Protein AF-A0A7X5ZTV6-F1 (afdb_monomer_lite)

Organism: NCBI:txid68569

Secondary structure (DSSP, 8-state):
--HHHHHHHHHHHHS-HHHHHHHHHHH-TT-TTHHHHHTT----HHHHHHHHHHHTSSSPPSSTHHHHHHHHHH-HHHHHHHHHHH----HHHHHHHHHHHGGGGGG-SSHHHHHHHHHHHHHHTT-

Structure (mmCIF, N/CA/C/O backbone):
data_AF-A0A7X5ZTV6-F1
#
_entry.id   AF-A0A7X5ZTV6-F1
#
loop_
_atom_site.group_PDB
_atom_site.id
_atom_site.type_symbol
_atom_site.label_atom_id
_atom_site.label_alt_id
_atom_site.label_comp_id
_atom_site.label_asym_id
_atom_site.label_entity_id
_atom_site.label_seq_id
_atom_site.pdbx_PDB_ins_code
_atom_site.Cartn_x
_atom_site.Cartn_y
_atom_site.Cartn_z
_atom_site.occupancy
_atom_site.B_iso_or_equiv
_atom_site.auth_seq_id
_atom_site.auth_comp_id
_atom_site.auth_asym_id
_atom_site.auth_atom_id
_atom_site.pdbx_PDB_model_num
ATOM 1 N N . MET A 1 1 ? 12.846 -13.761 -5.464 1.00 78.75 1 MET A N 1
ATOM 2 C CA . MET A 1 1 ? 12.528 -13.164 -6.776 1.00 78.75 1 MET A CA 1
ATOM 3 C C . MET A 1 1 ? 13.370 -13.877 -7.819 1.00 78.75 1 MET A C 1
ATOM 5 O O . MET A 1 1 ? 14.558 -14.048 -7.561 1.00 78.75 1 MET A O 1
ATOM 9 N N . ASP A 1 2 ? 12.770 -14.355 -8.909 1.00 90.06 2 ASP A N 1
ATOM 10 C CA . ASP A 1 2 ? 13.488 -15.068 -9.976 1.00 90.06 2 ASP A CA 1
ATOM 11 C C . ASP A 1 2 ? 14.308 -14.119 -10.877 1.00 90.06 2 ASP A C 1
ATOM 13 O O . ASP A 1 2 ? 14.373 -12.908 -10.657 1.00 90.06 2 ASP A O 1
ATOM 17 N N . GLU A 1 3 ? 15.018 -14.682 -11.853 1.00 90.62 3 GLU A N 1
ATOM 18 C CA . GLU A 1 3 ? 15.884 -13.935 -12.770 1.00 90.62 3 GLU A CA 1
ATOM 19 C C . GLU A 1 3 ? 15.121 -12.993 -13.706 1.00 90.62 3 GLU A C 1
ATOM 21 O O . GLU A 1 3 ? 15.547 -11.853 -13.886 1.00 90.62 3 GLU A O 1
ATOM 26 N N . ILE A 1 4 ? 13.957 -13.412 -14.204 1.00 89.00 4 ILE A N 1
ATOM 27 C CA . ILE A 1 4 ? 13.110 -12.594 -15.083 1.00 89.00 4 ILE A CA 1
ATOM 28 C C . ILE A 1 4 ? 12.629 -11.352 -14.326 1.00 89.00 4 ILE A C 1
ATOM 30 O O . ILE A 1 4 ? 12.763 -10.222 -14.796 1.00 89.00 4 ILE A O 1
ATOM 34 N N . MET A 1 5 ? 12.149 -11.540 -13.099 1.00 91.00 5 MET A N 1
ATOM 35 C CA . MET A 1 5 ? 11.684 -10.460 -12.235 1.00 91.00 5 MET A CA 1
ATOM 36 C C . MET A 1 5 ? 12.821 -9.531 -11.793 1.00 91.00 5 MET A C 1
ATOM 38 O O . MET A 1 5 ? 12.606 -8.328 -11.632 1.00 91.00 5 MET A O 1
ATOM 42 N N . ARG A 1 6 ? 14.051 -10.047 -11.645 1.00 92.50 6 ARG A N 1
ATOM 43 C CA . ARG A 1 6 ? 15.250 -9.210 -11.444 1.00 92.50 6 ARG A CA 1
ATOM 44 C C . ARG A 1 6 ? 15.540 -8.333 -12.655 1.00 92.50 6 ARG A C 1
ATOM 46 O O . ARG A 1 6 ? 15.825 -7.154 -12.451 1.00 92.50 6 ARG A O 1
ATOM 53 N N . GLY A 1 7 ? 15.404 -8.871 -13.866 1.00 94.62 7 GLY A N 1
ATOM 54 C CA . GLY A 1 7 ? 15.497 -8.108 -15.111 1.00 94.62 7 GLY A CA 1
ATOM 55 C C . GLY A 1 7 ? 14.476 -6.972 -15.162 1.00 94.62 7 GLY A C 1
ATOM 56 O O . GLY A 1 7 ? 14.862 -5.809 -15.259 1.00 94.62 7 GLY A O 1
ATOM 57 N N . HIS A 1 8 ? 13.190 -7.276 -14.957 1.00 94.69 8 HIS A N 1
ATOM 58 C CA . HIS A 1 8 ? 12.135 -6.253 -14.932 1.00 94.69 8 HIS A CA 1
ATOM 59 C C . HIS A 1 8 ? 12.383 -5.173 -13.870 1.00 94.69 8 HIS A C 1
ATOM 61 O O . HIS A 1 8 ? 12.214 -3.986 -14.134 1.00 94.69 8 HIS A O 1
ATOM 67 N N . ALA A 1 9 ? 12.806 -5.555 -12.660 1.00 94.88 9 ALA A N 1
ATOM 68 C CA . ALA A 1 9 ? 13.114 -4.584 -11.613 1.00 94.88 9 ALA A CA 1
ATOM 69 C C . ALA A 1 9 ? 14.306 -3.686 -11.981 1.00 94.88 9 ALA A C 1
ATOM 71 O O . ALA A 1 9 ? 14.319 -2.521 -11.591 1.00 94.88 9 ALA A O 1
ATOM 72 N N . ALA A 1 10 ? 15.308 -4.203 -12.699 1.00 95.38 10 ALA A N 1
ATOM 73 C CA . ALA A 1 10 ? 16.416 -3.397 -13.206 1.00 95.38 10 ALA A CA 1
ATOM 74 C C . ALA A 1 10 ? 15.931 -2.399 -14.268 1.00 95.38 10 ALA A C 1
ATOM 76 O O . ALA A 1 10 ? 16.172 -1.206 -14.117 1.00 95.38 10 ALA A O 1
ATOM 77 N N . GLU A 1 11 ? 15.163 -2.854 -15.259 1.00 95.81 11 GLU A N 1
ATOM 78 C CA . GLU A 1 11 ? 14.595 -1.985 -16.299 1.00 95.81 11 GLU A CA 1
ATOM 79 C C . GLU A 1 11 ? 13.723 -0.869 -15.712 1.00 95.81 11 GLU A C 1
ATOM 81 O O . GLU A 1 11 ? 13.845 0.292 -16.098 1.00 95.81 11 GLU A O 1
ATOM 86 N N . LEU A 1 12 ? 12.874 -1.194 -14.734 1.00 96.75 12 LEU A N 1
ATOM 87 C CA . LEU A 1 12 ? 11.986 -0.225 -14.091 1.00 96.75 12 LEU A CA 1
ATOM 88 C C . LEU A 1 12 ? 12.735 0.873 -13.326 1.00 96.75 12 LEU A C 1
ATOM 90 O O . LEU A 1 12 ? 12.200 1.972 -13.192 1.00 96.75 12 LEU A O 1
ATOM 94 N N . ARG A 1 13 ? 13.953 0.613 -12.829 1.00 95.50 13 ARG A N 1
ATOM 95 C CA . ARG A 1 13 ? 14.769 1.633 -12.141 1.00 95.50 13 ARG A CA 1
ATOM 96 C C . ARG A 1 13 ? 15.342 2.675 -13.093 1.00 95.50 13 ARG A C 1
ATOM 98 O O . ARG A 1 13 ? 15.525 3.813 -12.676 1.00 95.50 13 ARG A O 1
ATOM 105 N N . GLU A 1 14 ? 15.568 2.300 -14.347 1.00 96.69 14 GLU A N 1
ATOM 106 C CA . GLU A 1 14 ? 16.055 3.209 -15.389 1.00 96.69 14 GLU A CA 1
ATOM 107 C C . GLU A 1 14 ? 14.928 4.084 -15.969 1.00 96.69 14 GLU A C 1
ATOM 109 O O . GLU A 1 14 ? 15.173 5.054 -16.689 1.00 96.69 14 GLU A O 1
ATOM 114 N N . MET A 1 15 ? 13.666 3.768 -15.661 1.00 97.31 15 MET A N 1
ATOM 115 C CA . MET A 1 15 ? 12.511 4.537 -16.114 1.00 97.31 15 MET A CA 1
ATOM 116 C C . MET A 1 15 ? 12.204 5.715 -15.188 1.00 97.31 15 MET A C 1
ATOM 118 O O . MET A 1 15 ? 12.402 5.680 -13.973 1.00 97.31 15 MET A O 1
ATOM 122 N N . SER A 1 16 ? 11.597 6.762 -15.754 1.00 97.81 16 SER A N 1
ATOM 123 C CA . SER A 1 16 ? 10.938 7.770 -14.927 1.00 97.81 16 SER A CA 1
ATOM 124 C C . SER A 1 16 ? 9.785 7.133 -14.145 1.00 97.81 16 SER A C 1
ATOM 126 O O . SER A 1 16 ? 9.119 6.222 -14.634 1.00 97.81 16 SER A O 1
ATOM 128 N N . SER A 1 17 ? 9.504 7.658 -12.951 1.00 97.94 17 SER A N 1
ATOM 129 C CA . SER A 1 17 ? 8.427 7.154 -12.086 1.00 97.94 17 SER A CA 1
ATOM 130 C C . SER A 1 17 ? 7.083 6.994 -12.812 1.00 97.94 17 SER A C 1
ATOM 132 O O . SER A 1 17 ? 6.428 5.964 -12.671 1.00 97.94 17 SER A O 1
ATOM 134 N N . ALA A 1 18 ? 6.705 7.979 -13.634 1.00 98.25 18 ALA A N 1
ATOM 135 C CA . ALA A 1 18 ? 5.463 7.934 -14.401 1.00 98.25 18 ALA A CA 1
ATOM 136 C C . ALA A 1 18 ? 5.476 6.798 -15.436 1.00 98.25 18 ALA A C 1
ATOM 138 O O . ALA A 1 18 ? 4.536 6.011 -15.497 1.00 98.25 18 ALA A O 1
ATOM 139 N N . ARG A 1 19 ? 6.576 6.657 -16.191 1.00 98.19 19 ARG A N 1
ATOM 140 C CA . ARG A 1 19 ? 6.720 5.607 -17.208 1.00 98.19 19 ARG A CA 1
ATOM 141 C C . ARG A 1 19 ? 6.752 4.210 -16.587 1.00 98.19 19 ARG A C 1
ATOM 143 O O . ARG A 1 19 ? 6.141 3.297 -17.130 1.00 98.19 19 ARG A O 1
ATOM 150 N N . ALA A 1 20 ? 7.422 4.052 -15.446 1.00 98.25 20 ALA A N 1
ATOM 151 C CA . ALA A 1 20 ? 7.427 2.805 -14.690 1.00 98.25 20 ALA A CA 1
ATOM 152 C C . ALA A 1 20 ? 6.015 2.437 -14.207 1.00 98.25 20 ALA A C 1
ATOM 154 O O . ALA A 1 20 ? 5.601 1.287 -14.325 1.00 98.25 20 ALA A O 1
ATOM 155 N N . ALA A 1 21 ? 5.253 3.411 -13.702 1.00 98.19 21 ALA A N 1
ATOM 156 C CA . ALA A 1 21 ? 3.876 3.188 -13.272 1.00 98.19 21 ALA A CA 1
ATOM 157 C C . ALA A 1 21 ? 2.961 2.790 -14.439 1.00 98.19 21 ALA A C 1
ATOM 159 O O . ALA A 1 21 ? 2.204 1.830 -14.309 1.00 98.19 21 ALA A O 1
ATOM 160 N N . ASP A 1 22 ? 3.066 3.468 -15.583 1.00 98.31 22 ASP A N 1
ATOM 161 C CA . ASP A 1 22 ? 2.282 3.135 -16.776 1.00 98.31 22 ASP A CA 1
ATOM 162 C C . ASP A 1 22 ? 2.626 1.728 -17.294 1.00 98.31 22 ASP A C 1
ATOM 164 O O . ASP A 1 22 ? 1.728 0.942 -17.598 1.00 98.31 22 ASP A O 1
ATOM 168 N N . TRP A 1 23 ? 3.915 1.365 -17.306 1.00 98.00 23 TRP A N 1
ATOM 169 C CA . TRP A 1 23 ? 4.358 0.015 -17.662 1.00 98.00 23 TRP A CA 1
ATOM 170 C C . TRP A 1 23 ? 3.776 -1.044 -16.720 1.00 98.00 23 TRP A C 1
ATOM 172 O O . TRP A 1 23 ? 3.268 -2.067 -17.177 1.00 98.00 23 TRP A O 1
ATOM 182 N N . LEU A 1 24 ? 3.800 -0.794 -15.405 1.00 97.50 24 LEU A N 1
ATOM 183 C CA . LEU A 1 24 ? 3.254 -1.716 -14.407 1.00 97.50 24 LEU A CA 1
ATOM 184 C C . LEU A 1 24 ? 1.748 -1.917 -14.600 1.00 97.50 24 LEU A C 1
ATOM 186 O O . LEU A 1 24 ? 1.297 -3.059 -14.596 1.00 97.50 24 LEU A O 1
ATOM 190 N N . LEU A 1 25 ? 0.991 -0.839 -14.823 1.00 96.38 25 LEU A N 1
ATOM 191 C CA . LEU A 1 25 ? -0.452 -0.905 -15.074 1.00 96.38 25 LEU A CA 1
ATOM 192 C C . LEU A 1 25 ? -0.777 -1.683 -16.354 1.00 96.38 25 LEU A C 1
ATOM 194 O O . LEU A 1 25 ? -1.731 -2.458 -16.375 1.00 96.38 25 LEU A O 1
ATOM 198 N N . GLN A 1 26 ? 0.019 -1.506 -17.409 1.00 96.75 26 GLN A N 1
ATOM 199 C CA . GLN A 1 26 ? -0.167 -2.221 -18.670 1.00 96.75 26 GLN A CA 1
ATOM 200 C C . GLN A 1 26 ? 0.179 -3.711 -18.542 1.00 96.75 26 GLN A C 1
ATOM 202 O O . GLN A 1 26 ? -0.552 -4.566 -19.040 1.00 96.75 26 GLN A O 1
ATOM 207 N N . ARG A 1 27 ? 1.297 -4.034 -17.883 1.00 95.69 27 ARG A N 1
ATOM 208 C CA . ARG A 1 27 ? 1.811 -5.406 -17.766 1.00 95.69 27 ARG A CA 1
ATOM 209 C C . ARG A 1 27 ? 1.059 -6.229 -16.722 1.00 95.69 27 ARG A C 1
ATOM 211 O O . ARG A 1 27 ? 0.863 -7.427 -16.921 1.00 95.69 27 ARG A O 1
ATOM 218 N N . TYR A 1 28 ? 0.655 -5.591 -15.627 1.00 93.69 28 TYR A N 1
ATOM 219 C CA . TYR A 1 28 ? 0.033 -6.203 -14.456 1.00 93.69 28 TYR A CA 1
ATOM 220 C C . TYR A 1 28 ? -1.220 -5.420 -14.028 1.00 93.69 28 TYR A C 1
ATOM 222 O O . TYR A 1 28 ? -1.271 -4.897 -12.915 1.00 93.69 28 TYR A O 1
ATOM 230 N N . PRO A 1 29 ? -2.286 -5.384 -14.845 1.00 90.75 29 PRO A N 1
ATOM 231 C CA . PRO A 1 29 ? -3.463 -4.538 -14.598 1.00 90.75 29 PRO A CA 1
ATOM 232 C C . PRO A 1 29 ? -4.212 -4.831 -13.286 1.00 90.75 29 PRO A C 1
ATOM 234 O O . PRO A 1 29 ? -5.027 -4.021 -12.847 1.00 90.75 29 PRO A O 1
ATOM 237 N N . ARG A 1 30 ? -3.944 -5.984 -12.657 1.00 87.88 30 ARG A N 1
ATOM 238 C CA . ARG A 1 30 ? -4.514 -6.422 -11.370 1.00 87.88 30 ARG A CA 1
ATOM 239 C C . ARG A 1 30 ? -3.479 -6.537 -10.240 1.00 87.88 30 ARG A C 1
ATOM 241 O O . ARG A 1 30 ? -3.737 -7.186 -9.234 1.00 87.88 30 ARG A O 1
ATOM 248 N N . GLY A 1 31 ? -2.286 -5.969 -10.403 1.00 88.06 31 GLY A N 1
ATOM 249 C CA . GLY A 1 31 ? -1.287 -5.845 -9.337 1.00 88.06 31 GLY A CA 1
ATOM 250 C C . GLY A 1 31 ? -0.429 -7.078 -9.042 1.00 88.06 31 GLY A C 1
ATOM 251 O O . GLY A 1 31 ? 0.749 -6.886 -8.785 1.00 88.06 31 GLY A O 1
ATOM 252 N N . GLY A 1 32 ? -0.961 -8.304 -9.126 1.00 87.94 32 GLY A N 1
ATOM 253 C CA . GLY A 1 32 ? -0.271 -9.603 -8.948 1.00 87.94 32 GLY A CA 1
ATOM 254 C C . GLY A 1 32 ? 1.231 -9.566 -8.599 1.00 87.94 32 GLY A C 1
ATOM 255 O O . GLY A 1 32 ? 1.624 -9.203 -7.490 1.00 87.94 32 GLY A O 1
ATOM 256 N N . GLU A 1 33 ? 2.087 -9.939 -9.551 1.00 90.56 33 GLU A N 1
ATOM 257 C CA . GLU A 1 33 ? 3.548 -9.909 -9.372 1.00 90.56 33 GLU A CA 1
ATOM 258 C C . GLU A 1 33 ? 4.132 -8.489 -9.310 1.00 90.56 33 GLU A C 1
ATOM 260 O O . GLU A 1 33 ? 5.231 -8.302 -8.783 1.00 90.56 33 GLU A O 1
ATOM 265 N N . ALA A 1 34 ? 3.408 -7.466 -9.780 1.00 93.81 34 ALA A N 1
ATOM 266 C CA . ALA A 1 34 ? 3.854 -6.078 -9.663 1.00 93.81 34 ALA A CA 1
ATOM 267 C C . ALA A 1 34 ? 4.059 -5.657 -8.201 1.00 93.81 34 ALA A C 1
ATOM 269 O O . ALA A 1 34 ? 4.945 -4.848 -7.937 1.00 93.81 34 ALA A O 1
ATOM 270 N N . ILE A 1 35 ? 3.330 -6.239 -7.239 1.00 93.44 35 ILE A N 1
ATOM 271 C CA . ILE A 1 35 ? 3.574 -5.993 -5.808 1.00 93.44 3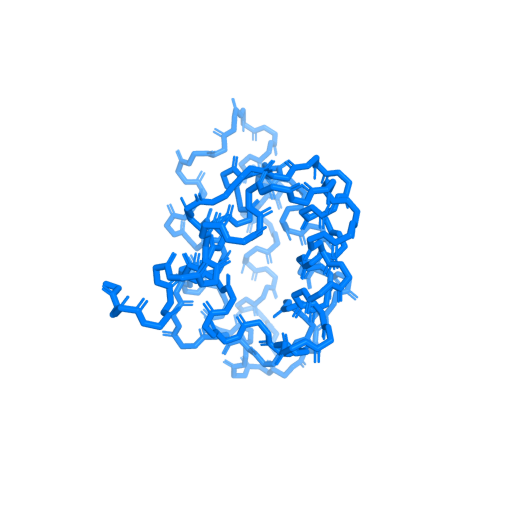5 ILE A CA 1
ATOM 272 C C . ILE A 1 35 ? 5.003 -6.387 -5.408 1.00 93.44 35 ILE A C 1
ATOM 274 O O . ILE A 1 35 ? 5.634 -5.671 -4.638 1.00 93.44 35 ILE A O 1
ATOM 278 N N . ILE A 1 36 ? 5.545 -7.472 -5.971 1.00 92.94 36 ILE A N 1
ATOM 279 C CA . ILE A 1 36 ? 6.929 -7.903 -5.721 1.00 92.94 36 ILE A CA 1
ATOM 280 C C . ILE A 1 36 ? 7.907 -6.889 -6.322 1.00 92.94 36 ILE A C 1
ATOM 282 O O . ILE A 1 36 ? 8.859 -6.484 -5.662 1.00 92.94 36 ILE A O 1
ATOM 286 N N . LEU A 1 37 ? 7.661 -6.427 -7.552 1.00 95.31 37 LEU A N 1
ATOM 287 C CA . LEU A 1 37 ? 8.518 -5.427 -8.205 1.00 95.31 37 LEU A CA 1
ATOM 288 C C . LEU A 1 37 ? 8.544 -4.102 -7.432 1.00 95.31 37 LEU A C 1
ATOM 290 O O . LEU A 1 37 ? 9.604 -3.491 -7.300 1.00 95.31 37 LEU A O 1
ATOM 294 N N . LEU A 1 38 ? 7.405 -3.682 -6.875 1.00 95.31 38 LEU A N 1
ATOM 295 C CA . LEU A 1 38 ? 7.268 -2.440 -6.106 1.00 95.31 38 LEU A CA 1
ATOM 296 C C . LEU A 1 38 ? 8.068 -2.430 -4.791 1.00 95.31 38 LEU A C 1
ATOM 298 O O . LEU A 1 38 ? 8.351 -1.358 -4.253 1.00 95.31 38 LEU A O 1
ATOM 302 N N . GLU A 1 39 ? 8.485 -3.588 -4.279 1.00 91.69 39 GLU A N 1
ATOM 303 C CA . GLU A 1 39 ? 9.418 -3.666 -3.143 1.00 91.69 39 GLU A CA 1
ATOM 304 C C . GLU A 1 39 ? 10.857 -3.324 -3.544 1.00 91.69 39 GLU A C 1
ATOM 306 O O . GLU A 1 39 ? 11.675 -2.953 -2.703 1.00 91.69 39 GLU A O 1
ATOM 311 N N . HIS A 1 40 ? 11.165 -3.413 -4.837 1.00 93.56 40 HIS A N 1
ATOM 312 C CA . HIS A 1 40 ? 12.514 -3.297 -5.376 1.00 93.56 40 HIS A CA 1
ATOM 313 C C . HIS A 1 40 ? 12.761 -1.999 -6.148 1.00 93.56 40 HIS A C 1
ATOM 315 O O . HIS A 1 40 ? 13.904 -1.742 -6.539 1.00 93.56 40 HIS A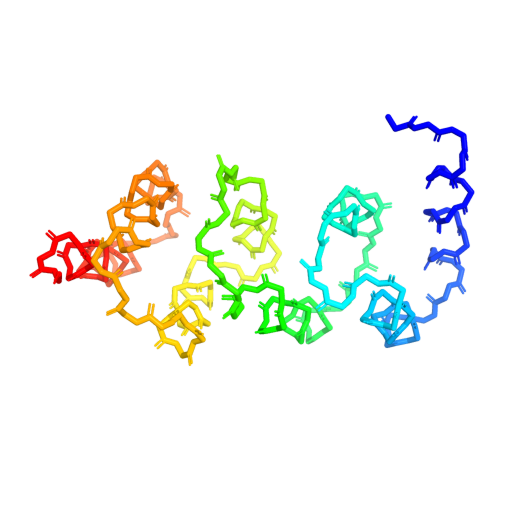 O 1
ATOM 321 N N . ILE A 1 41 ? 11.735 -1.173 -6.344 1.00 94.50 41 ILE A N 1
ATOM 322 C CA . ILE A 1 41 ? 11.826 0.107 -7.049 1.00 94.50 41 ILE A CA 1
ATOM 323 C C . ILE A 1 41 ? 11.262 1.246 -6.193 1.00 94.50 41 ILE A C 1
ATOM 325 O O . ILE A 1 41 ? 10.483 1.035 -5.264 1.00 94.50 41 ILE A O 1
ATOM 329 N N . SER A 1 42 ? 11.644 2.479 -6.521 1.00 94.12 42 SER A N 1
ATOM 330 C CA . SER A 1 42 ? 11.117 3.682 -5.877 1.00 94.12 42 SER A CA 1
ATOM 331 C C . SER A 1 42 ? 10.366 4.527 -6.890 1.00 94.12 42 SER A C 1
ATOM 333 O O . SER A 1 42 ? 10.933 4.968 -7.883 1.00 94.12 42 SER A O 1
ATOM 335 N N . LEU A 1 43 ? 9.094 4.783 -6.600 1.00 97.44 43 LEU A N 1
ATOM 336 C CA . LEU A 1 43 ? 8.236 5.666 -7.378 1.00 97.44 43 LEU A CA 1
ATOM 337 C C . LEU A 1 43 ? 7.886 6.913 -6.565 1.00 97.44 43 LEU A C 1
ATOM 339 O O . LEU A 1 43 ? 7.968 6.944 -5.333 1.00 97.44 43 LEU A O 1
ATOM 343 N N . ARG A 1 44 ? 7.452 7.960 -7.259 1.00 97.81 44 ARG A N 1
A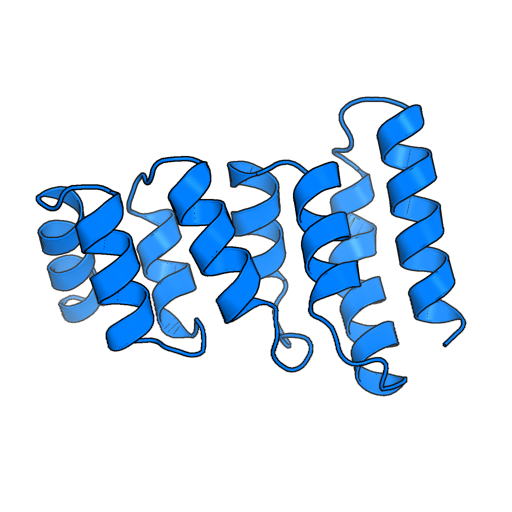TOM 344 C CA . ARG A 1 44 ? 6.863 9.146 -6.644 1.00 97.81 44 ARG A CA 1
ATOM 345 C C . ARG A 1 44 ? 5.558 8.766 -5.959 1.00 97.81 44 ARG A C 1
ATOM 347 O O . ARG A 1 44 ? 4.814 7.893 -6.400 1.00 97.81 44 ARG A O 1
ATOM 354 N N . LYS A 1 45 ? 5.228 9.503 -4.900 1.00 96.25 45 LYS A N 1
ATOM 355 C CA . LYS A 1 45 ? 4.020 9.261 -4.103 1.00 96.25 45 LYS A CA 1
ATOM 356 C C . LYS A 1 45 ? 2.726 9.301 -4.925 1.00 96.25 45 LYS A C 1
ATOM 358 O O . LYS A 1 45 ? 1.813 8.529 -4.652 1.00 96.25 45 LYS A O 1
ATOM 363 N N . GLY A 1 46 ? 2.656 10.187 -5.923 1.00 97.38 46 GLY A N 1
ATOM 364 C CA . GLY A 1 46 ? 1.516 10.272 -6.842 1.00 97.38 46 GLY A CA 1
ATOM 365 C C . GLY A 1 46 ? 1.331 9.008 -7.685 1.00 97.38 46 GLY A C 1
ATOM 366 O O . GLY A 1 46 ? 0.205 8.569 -7.880 1.00 97.38 46 GLY A O 1
ATOM 367 N N . ASP A 1 47 ? 2.425 8.371 -8.098 1.00 98.19 47 ASP A N 1
ATOM 368 C CA . ASP A 1 47 ? 2.379 7.149 -8.903 1.00 98.19 47 ASP A CA 1
ATOM 369 C C . ASP A 1 47 ? 2.066 5.916 -8.047 1.00 98.19 47 ASP A C 1
ATOM 371 O O . ASP A 1 47 ? 1.242 5.092 -8.436 1.00 98.19 47 ASP A O 1
ATOM 375 N N . TYR A 1 48 ? 2.607 5.837 -6.824 1.00 97.81 48 TYR A N 1
ATOM 376 C CA . TYR A 1 48 ? 2.166 4.831 -5.848 1.00 97.81 48 TYR A CA 1
ATOM 377 C C . TYR A 1 48 ? 0.664 4.920 -5.565 1.00 97.81 48 TYR A C 1
ATOM 379 O O . TYR A 1 48 ? 0.012 3.892 -5.410 1.00 97.81 48 TYR A O 1
ATOM 387 N N . ARG A 1 49 ? 0.110 6.137 -5.511 1.00 97.06 49 ARG A N 1
ATOM 388 C CA . ARG A 1 49 ? -1.330 6.346 -5.337 1.00 97.06 49 ARG A CA 1
ATOM 389 C C . ARG A 1 49 ? -2.122 5.802 -6.529 1.00 97.06 49 ARG A C 1
ATOM 391 O O . ARG A 1 49 ? -3.049 5.037 -6.298 1.00 97.06 49 ARG A O 1
ATOM 398 N N . ARG A 1 50 ? -1.733 6.137 -7.766 1.00 96.31 50 ARG A N 1
ATOM 399 C CA . ARG A 1 50 ? -2.385 5.622 -8.990 1.00 96.31 50 ARG A CA 1
ATOM 400 C C . ARG A 1 50 ? -2.401 4.090 -9.022 1.00 96.31 50 ARG A C 1
ATOM 402 O O . ARG A 1 50 ? -3.421 3.483 -9.322 1.00 96.31 50 ARG A O 1
ATOM 409 N N . LEU A 1 51 ? -1.274 3.465 -8.677 1.00 96.25 51 LEU A N 1
ATOM 410 C CA . LEU A 1 51 ? -1.160 2.006 -8.613 1.00 96.25 51 LEU A CA 1
ATOM 411 C C . LEU A 1 51 ? -2.041 1.407 -7.512 1.00 96.25 51 LEU A C 1
ATOM 413 O O . LEU A 1 51 ? -2.672 0.382 -7.739 1.00 96.25 51 LEU A O 1
ATOM 417 N N . ALA A 1 52 ? -2.110 2.040 -6.338 1.00 95.06 52 ALA A N 1
ATOM 418 C CA . ALA A 1 52 ? -2.973 1.592 -5.248 1.00 95.06 52 ALA A CA 1
ATOM 419 C C . ALA A 1 52 ? -4.458 1.657 -5.632 1.00 95.06 52 ALA A C 1
ATOM 421 O O . ALA A 1 52 ? -5.176 0.689 -5.409 1.00 95.06 52 ALA A O 1
ATOM 422 N N . GLU A 1 53 ? -4.901 2.759 -6.243 1.00 93.75 53 GLU A N 1
ATOM 423 C CA . GLU A 1 53 ? -6.284 2.929 -6.711 1.00 93.75 53 GLU A CA 1
ATOM 424 C C . GLU A 1 53 ? -6.680 1.822 -7.702 1.00 93.75 53 GLU A C 1
ATOM 426 O O . GLU A 1 53 ? -7.770 1.270 -7.596 1.00 93.75 53 GLU A O 1
ATOM 431 N N . GLN A 1 54 ? -5.776 1.420 -8.603 1.00 92.69 54 GLN A N 1
ATOM 432 C CA . GLN A 1 54 ? -6.036 0.323 -9.539 1.00 92.69 54 GLN A CA 1
ATOM 433 C C . GLN A 1 54 ? -5.965 -1.062 -8.873 1.00 92.69 54 GLN A C 1
ATOM 435 O O . GLN A 1 54 ? -6.849 -1.900 -9.053 1.00 92.69 54 GLN A O 1
ATOM 440 N N . TYR A 1 55 ? -4.889 -1.351 -8.139 1.00 92.00 55 TYR A N 1
ATOM 441 C CA . TYR A 1 55 ? -4.596 -2.703 -7.646 1.00 92.00 55 TYR A CA 1
ATOM 442 C C . TYR A 1 55 ? -5.418 -3.092 -6.418 1.00 92.00 55 TYR A C 1
ATOM 444 O O . TYR A 1 55 ? -5.546 -4.280 -6.118 1.00 92.00 55 TYR A O 1
ATOM 452 N N . LEU A 1 56 ? -5.982 -2.112 -5.711 1.00 90.62 56 LEU A N 1
ATOM 453 C CA . LEU A 1 56 ? -6.854 -2.320 -4.558 1.00 90.62 56 LEU A CA 1
ATOM 454 C C . LEU A 1 56 ? -8.342 -2.126 -4.894 1.00 90.62 56 LEU A C 1
ATOM 456 O O . LEU A 1 56 ? -9.152 -2.071 -3.976 1.00 90.62 56 LEU A O 1
ATOM 460 N N . ALA A 1 57 ? -8.722 -2.010 -6.169 1.00 86.69 57 ALA A N 1
ATOM 461 C CA . ALA A 1 57 ? -10.131 -1.986 -6.585 1.00 86.69 57 ALA A CA 1
ATOM 462 C C . ALA A 1 57 ? -10.747 -3.382 -6.780 1.00 86.69 57 ALA A C 1
ATOM 464 O O . ALA A 1 57 ? -11.961 -3.516 -6.886 1.00 86.69 57 ALA A O 1
ATOM 465 N N . GLY A 1 58 ? -9.916 -4.424 -6.864 1.00 75.44 58 GLY A N 1
ATOM 466 C CA . GLY A 1 58 ? -10.378 -5.808 -6.977 1.00 75.44 58 GLY A CA 1
ATOM 467 C C . GLY A 1 58 ? -10.796 -6.426 -5.636 1.00 75.44 58 GLY A C 1
ATOM 468 O O . GLY A 1 58 ? -10.694 -5.758 -4.604 1.00 75.44 58 GLY A O 1
ATOM 469 N N . PRO A 1 59 ? -11.200 -7.713 -5.653 1.00 72.38 59 PRO A N 1
ATOM 470 C CA . PRO A 1 59 ? -11.511 -8.479 -4.448 1.00 72.38 59 PRO A CA 1
ATOM 471 C C . PRO A 1 59 ? -10.394 -8.390 -3.415 1.00 72.38 59 PRO A C 1
ATOM 473 O O . PRO A 1 59 ? -9.218 -8.229 -3.771 1.00 72.38 59 PRO A O 1
ATOM 476 N N . SER A 1 60 ? -10.758 -8.541 -2.145 1.00 68.81 60 SER A N 1
ATOM 477 C CA . SER A 1 60 ? -9.784 -8.531 -1.063 1.00 68.81 60 SER A CA 1
ATOM 478 C C . SER A 1 60 ? -8.730 -9.610 -1.301 1.00 68.81 60 SER A C 1
ATOM 480 O O . SER A 1 60 ? -9.029 -10.782 -1.534 1.00 68.81 60 SER A O 1
ATOM 482 N N . HIS A 1 61 ? -7.462 -9.197 -1.296 1.00 67.19 61 HIS A N 1
ATOM 483 C CA . HIS A 1 61 ? -6.350 -10.099 -1.575 1.00 67.19 61 HIS A CA 1
ATOM 484 C C . HIS A 1 61 ? -6.227 -11.098 -0.423 1.00 67.19 61 HIS A C 1
ATOM 486 O O . HIS A 1 61 ? -6.233 -10.692 0.733 1.00 67.19 61 HIS A O 1
ATOM 492 N N . ALA A 1 62 ? -6.003 -12.382 -0.719 1.00 59.53 62 ALA A N 1
ATOM 493 C CA . ALA A 1 62 ? -5.718 -13.406 0.300 1.00 59.53 62 ALA A CA 1
ATOM 494 C C . ALA A 1 62 ? -4.416 -13.147 1.094 1.00 59.53 62 ALA A C 1
ATOM 496 O O . ALA A 1 62 ? -4.078 -13.875 2.032 1.00 59.53 62 ALA A O 1
ATOM 497 N N . HIS A 1 63 ? -3.644 -12.137 0.685 1.00 73.00 63 HIS A N 1
ATOM 498 C CA . HIS A 1 63 ? -2.367 -11.773 1.270 1.00 73.00 63 HIS A CA 1
ATOM 499 C C . HIS A 1 63 ? -2.306 -10.273 1.555 1.00 73.00 63 HIS A C 1
ATOM 501 O O . HIS A 1 63 ? -2.593 -9.431 0.707 1.00 73.00 63 HIS A O 1
ATOM 507 N N . ASP A 1 64 ? -1.803 -9.937 2.737 1.00 85.88 64 ASP A N 1
ATOM 508 C CA . ASP A 1 64 ? -1.669 -8.570 3.248 1.00 85.88 64 ASP A CA 1
ATOM 509 C C . ASP A 1 64 ? -0.532 -7.748 2.611 1.00 85.88 64 ASP A C 1
ATOM 511 O O . ASP A 1 64 ? -0.358 -6.566 2.922 1.00 85.88 64 ASP A O 1
ATOM 515 N N . ARG A 1 65 ? 0.264 -8.359 1.728 1.00 90.50 65 ARG A N 1
ATOM 516 C CA . ARG A 1 65 ? 1.483 -7.769 1.160 1.00 90.50 65 ARG A CA 1
ATOM 517 C C . ARG A 1 65 ? 1.218 -6.440 0.454 1.00 90.50 65 ARG A C 1
ATOM 519 O O . ARG A 1 65 ? 1.927 -5.471 0.710 1.00 90.50 65 ARG A O 1
ATOM 526 N N . ALA A 1 66 ? 0.180 -6.380 -0.381 1.00 91.25 66 ALA A N 1
ATOM 527 C CA . ALA A 1 66 ? -0.186 -5.164 -1.106 1.00 91.25 66 ALA A CA 1
ATOM 528 C C . ALA A 1 66 ? -0.590 -4.035 -0.145 1.00 91.25 66 ALA A C 1
ATOM 530 O O . ALA A 1 66 ? -0.108 -2.909 -0.270 1.00 91.25 66 ALA A O 1
ATOM 531 N N . TYR A 1 67 ? -1.414 -4.345 0.861 1.00 92.69 67 TYR A N 1
ATOM 532 C CA . TYR A 1 67 ? -1.846 -3.367 1.859 1.00 92.69 67 TYR A CA 1
ATOM 533 C C . TYR A 1 67 ? -0.657 -2.829 2.666 1.00 92.69 67 TYR A C 1
ATOM 535 O O . TYR A 1 67 ? -0.545 -1.617 2.840 1.00 92.69 67 TYR A O 1
ATOM 543 N N . ARG A 1 68 ? 0.282 -3.690 3.088 1.00 93.00 68 ARG A N 1
ATOM 544 C CA . ARG A 1 68 ? 1.509 -3.251 3.779 1.00 93.00 68 ARG A CA 1
ATOM 545 C C . ARG A 1 68 ? 2.364 -2.350 2.900 1.00 93.00 68 ARG A C 1
ATOM 547 O O . ARG A 1 68 ? 2.731 -1.261 3.328 1.00 93.00 68 ARG A O 1
ATOM 554 N N . LEU A 1 69 ? 2.610 -2.764 1.658 1.00 94.62 69 LEU A N 1
ATOM 555 C CA . LEU A 1 69 ? 3.394 -1.984 0.709 1.00 94.62 69 LEU A CA 1
ATOM 556 C C . LEU A 1 69 ? 2.806 -0.581 0.527 1.00 94.62 69 LEU A C 1
ATOM 558 O O . LEU A 1 69 ? 3.507 0.418 0.679 1.00 94.62 69 LEU A O 1
ATOM 562 N N . PHE A 1 70 ? 1.506 -0.475 0.254 1.00 94.81 70 PHE A N 1
ATOM 563 C CA . PHE A 1 70 ? 0.884 0.829 0.041 1.00 94.81 70 PHE A CA 1
ATOM 564 C C . PHE A 1 70 ? 0.746 1.641 1.327 1.00 94.81 70 PHE A C 1
ATOM 566 O O . PHE A 1 70 ? 0.898 2.863 1.276 1.00 94.81 70 PHE A O 1
ATOM 573 N N . ARG A 1 71 ? 0.551 1.002 2.486 1.00 94.56 71 ARG A N 1
ATOM 574 C CA . ARG A 1 71 ? 0.632 1.678 3.786 1.00 94.56 71 ARG A CA 1
ATOM 575 C C . ARG A 1 71 ? 1.992 2.346 3.964 1.00 94.56 71 ARG A C 1
ATOM 577 O O . ARG A 1 71 ? 2.030 3.531 4.284 1.00 94.56 71 ARG A O 1
ATOM 584 N N . ASP A 1 72 ? 3.084 1.625 3.734 1.00 93.88 72 ASP A N 1
ATOM 585 C CA . ASP A 1 72 ? 4.437 2.133 3.976 1.00 93.88 72 ASP A CA 1
ATOM 586 C C . ASP A 1 72 ? 4.795 3.276 3.014 1.00 93.88 72 ASP A C 1
ATOM 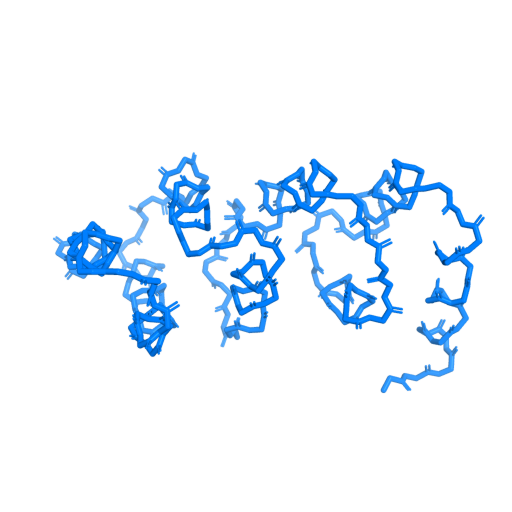588 O O . ASP A 1 72 ? 5.482 4.229 3.381 1.00 93.88 72 ASP A O 1
ATOM 592 N N . ARG A 1 73 ? 4.283 3.230 1.777 1.00 95.31 73 ARG A N 1
ATOM 593 C CA . ARG A 1 73 ? 4.542 4.262 0.758 1.00 95.31 73 ARG A CA 1
ATOM 594 C C . ARG A 1 73 ? 3.614 5.479 0.861 1.00 95.31 73 ARG A C 1
ATOM 596 O O . ARG A 1 73 ? 4.031 6.606 0.577 1.00 95.31 73 ARG A O 1
ATOM 603 N N . LEU A 1 74 ? 2.350 5.292 1.246 1.00 94.81 74 LEU A N 1
ATOM 604 C CA . LEU A 1 74 ? 1.322 6.345 1.209 1.00 94.81 74 LEU A CA 1
ATOM 605 C C . LEU A 1 74 ? 0.930 6.878 2.594 1.00 94.81 74 LEU A C 1
ATOM 607 O O . LEU A 1 74 ? 0.579 8.065 2.705 1.00 94.81 74 LEU A O 1
ATOM 611 N N . GLY A 1 75 ? 1.050 6.043 3.623 1.00 93.81 7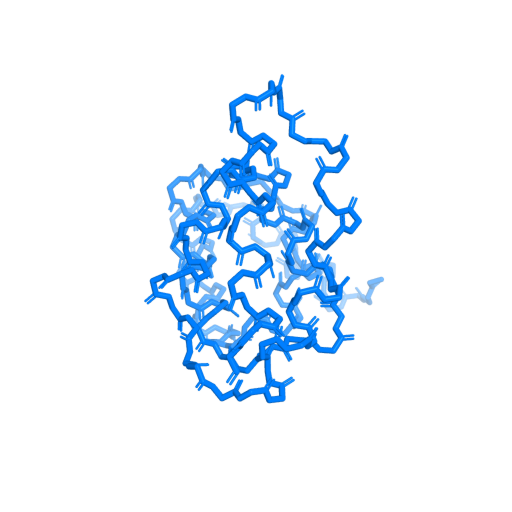5 GLY A N 1
ATOM 612 C CA . GLY A 1 75 ? 0.522 6.231 4.972 1.00 93.81 75 GLY A CA 1
ATOM 613 C C . GLY A 1 75 ? -0.839 5.555 5.163 1.00 93.81 75 GLY A C 1
ATOM 614 O O . GLY A 1 75 ? -1.606 5.397 4.209 1.00 93.81 75 GLY A O 1
ATOM 615 N N . LEU A 1 76 ? -1.157 5.209 6.414 1.00 94.81 76 LEU A N 1
ATOM 616 C CA . LEU A 1 76 ? -2.383 4.498 6.787 1.00 94.81 76 LEU A CA 1
ATOM 617 C C . LEU A 1 76 ? -3.649 5.280 6.400 1.00 94.81 76 LEU A C 1
ATOM 619 O O . LEU A 1 76 ? -4.517 4.720 5.736 1.00 94.81 76 LEU A O 1
ATOM 623 N N . THR A 1 77 ? -3.706 6.587 6.696 1.00 93.94 77 THR A N 1
ATOM 624 C CA . THR A 1 77 ? -4.832 7.457 6.293 1.00 93.94 77 THR A CA 1
ATOM 625 C C . THR A 1 77 ? -5.154 7.334 4.797 1.00 93.94 77 THR A C 1
ATOM 627 O O . THR A 1 77 ? -6.313 7.212 4.406 1.00 93.94 77 THR A O 1
ATOM 630 N N . ARG A 1 78 ? -4.128 7.381 3.933 1.00 94.56 78 ARG A N 1
ATOM 631 C CA . ARG A 1 78 ? -4.335 7.325 2.477 1.00 94.56 78 ARG A CA 1
ATOM 632 C C . ARG A 1 78 ? -4.782 5.943 2.027 1.00 94.56 78 ARG A C 1
ATOM 634 O O . ARG A 1 78 ? -5.648 5.866 1.167 1.00 94.56 78 ARG A O 1
ATOM 641 N N . LEU A 1 79 ? -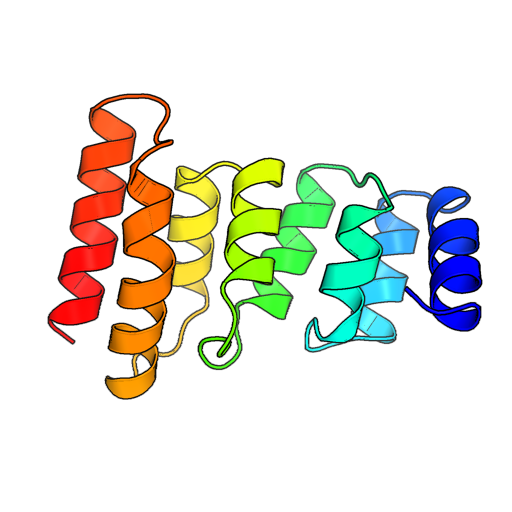4.206 4.887 2.600 1.00 94.50 79 LEU A N 1
ATOM 642 C CA . LEU A 1 79 ? -4.598 3.517 2.288 1.00 94.50 79 LEU A CA 1
ATOM 643 C C . LEU A 1 79 ? -6.088 3.293 2.569 1.00 94.50 79 LEU A C 1
ATOM 645 O O . LEU A 1 79 ? -6.806 2.844 1.686 1.00 94.50 79 LEU A O 1
ATOM 649 N N . ILE A 1 80 ? -6.556 3.656 3.765 1.00 92.62 80 ILE A N 1
ATOM 650 C CA . ILE A 1 80 ? -7.962 3.487 4.163 1.00 92.62 80 ILE A CA 1
ATOM 651 C C . ILE A 1 80 ? -8.899 4.268 3.255 1.00 92.62 80 ILE A C 1
ATOM 653 O O . ILE A 1 80 ? -9.920 3.742 2.828 1.00 92.62 80 ILE A O 1
ATOM 657 N N . ARG A 1 81 ? -8.536 5.510 2.927 1.00 93.44 81 ARG A N 1
ATOM 658 C CA . ARG A 1 81 ? -9.321 6.320 2.000 1.00 93.44 81 ARG A CA 1
ATOM 659 C C . ARG A 1 81 ? -9.465 5.637 0.640 1.00 93.44 81 ARG A C 1
ATOM 661 O O . ARG A 1 81 ? -10.580 5.540 0.152 1.00 93.44 81 ARG A O 1
ATOM 668 N N . ILE A 1 82 ? -8.361 5.152 0.067 1.00 93.50 82 ILE A N 1
ATOM 669 C CA . ILE A 1 82 ? -8.385 4.442 -1.219 1.00 93.50 82 ILE A CA 1
ATOM 670 C C . ILE A 1 82 ? -9.280 3.209 -1.110 1.00 93.50 82 ILE A C 1
ATOM 672 O O . ILE A 1 82 ? -10.187 3.060 -1.912 1.00 93.50 82 ILE A O 1
ATOM 676 N N . LEU A 1 83 ? -9.104 2.381 -0.078 1.00 91.19 83 LEU A N 1
ATOM 677 C CA . LEU A 1 83 ? -9.936 1.192 0.122 1.00 91.19 83 LEU A CA 1
ATOM 678 C C . LEU A 1 83 ? -11.425 1.532 0.253 1.00 91.19 83 LEU A C 1
ATOM 680 O O . LEU A 1 83 ? -12.255 0.839 -0.321 1.00 91.19 83 LEU A O 1
ATOM 684 N N . GLY A 1 84 ? -11.768 2.612 0.957 1.00 89.25 84 GLY A N 1
ATOM 685 C CA . GLY A 1 84 ? -13.148 3.088 1.060 1.00 89.25 84 GLY A CA 1
ATOM 686 C C . GLY A 1 84 ? -13.725 3.629 -0.253 1.00 89.25 84 GLY A C 1
ATOM 687 O O . GLY A 1 84 ? -14.942 3.605 -0.425 1.00 89.25 84 GLY A O 1
ATOM 688 N N . GLU A 1 85 ? -12.876 4.108 -1.165 1.00 88.69 85 GLU A N 1
ATOM 689 C CA . GLU A 1 85 ? -13.253 4.601 -2.497 1.00 88.69 85 GLU A CA 1
ATOM 690 C C . GLU A 1 85 ? -13.316 3.469 -3.543 1.00 88.69 85 GLU A C 1
ATOM 692 O O . GLU A 1 85 ? -14.069 3.587 -4.508 1.00 88.69 85 GLU A O 1
ATOM 697 N N . THR A 1 86 ? -12.547 2.385 -3.374 1.00 82.12 86 THR A N 1
ATOM 698 C CA . THR A 1 86 ? -12.344 1.366 -4.418 1.00 82.12 86 THR A CA 1
ATOM 699 C C . THR A 1 86 ? -12.965 0.001 -4.133 1.00 82.12 86 THR A C 1
ATOM 701 O O . THR A 1 86 ? -13.212 -0.739 -5.082 1.00 82.12 86 THR A O 1
ATOM 704 N N . GLN A 1 87 ? -13.201 -0.377 -2.874 1.00 74.94 87 GLN A N 1
ATOM 705 C CA . GLN A 1 87 ? -13.697 -1.717 -2.539 1.00 74.94 87 GLN A CA 1
ATOM 706 C C . GLN A 1 87 ? -15.218 -1.827 -2.709 1.00 74.94 87 GLN A C 1
ATOM 708 O O . GLN A 1 87 ? -15.991 -1.056 -2.133 1.00 74.94 87 GLN A O 1
ATOM 713 N N . GLY A 1 88 ? -15.650 -2.828 -3.484 1.00 65.19 88 GLY A N 1
ATOM 714 C CA . GLY A 1 88 ? -17.046 -3.259 -3.539 1.00 65.19 88 GLY A CA 1
ATOM 715 C C . GLY A 1 88 ? -17.429 -3.960 -2.235 1.00 65.19 88 GLY A C 1
ATOM 716 O O . GLY A 1 88 ? -16.701 -4.820 -1.754 1.00 65.19 88 GLY A O 1
ATOM 717 N N . ARG A 1 89 ? -18.556 -3.574 -1.632 1.00 63.44 89 ARG A N 1
ATOM 718 C CA . ARG A 1 89 ? -18.979 -4.063 -0.308 1.00 63.44 89 ARG A CA 1
ATOM 719 C C . ARG A 1 89 ? -19.729 -5.396 -0.395 1.00 63.44 89 ARG A C 1
ATOM 721 O O . ARG A 1 89 ? -20.931 -5.430 -0.147 1.00 63.44 89 ARG A O 1
ATOM 728 N N . ASP A 1 90 ? -19.040 -6.470 -0.768 1.00 69.19 90 ASP A N 1
ATOM 729 C CA . ASP A 1 90 ? -19.514 -7.828 -0.462 1.00 69.19 90 ASP A CA 1
ATOM 730 C C . ASP A 1 90 ? -18.988 -8.237 0.927 1.00 69.19 90 ASP A C 1
ATOM 732 O O . ASP A 1 90 ? -17.842 -7.941 1.277 1.00 69.19 90 ASP A O 1
ATOM 736 N N . SER A 1 91 ? -19.819 -8.889 1.739 1.00 61.59 91 SER A N 1
ATOM 737 C CA . SER A 1 91 ? -19.542 -9.149 3.160 1.00 61.59 91 SER A CA 1
ATOM 738 C C . SER A 1 91 ? -18.330 -10.061 3.370 1.00 61.59 91 SER A C 1
ATOM 740 O O . SER A 1 91 ? -17.512 -9.824 4.258 1.00 61.59 91 SER A O 1
ATOM 742 N N . ARG A 1 92 ? -18.120 -11.055 2.492 1.00 68.69 92 ARG A N 1
ATOM 743 C CA . ARG A 1 92 ? -16.928 -11.928 2.558 1.00 68.69 92 ARG A CA 1
ATOM 744 C C . ARG A 1 92 ? -15.620 -11.179 2.306 1.00 68.69 92 ARG A C 1
ATOM 746 O O . ARG A 1 92 ? -14.609 -11.492 2.935 1.00 68.69 92 ARG A O 1
ATOM 753 N N . ASP A 1 93 ? -15.635 -10.200 1.407 1.00 78.25 93 ASP A N 1
ATOM 754 C CA . ASP A 1 93 ? -14.458 -9.380 1.118 1.00 78.25 93 ASP A CA 1
ATOM 755 C C . ASP A 1 93 ? -14.188 -8.377 2.248 1.00 78.25 93 ASP A C 1
ATOM 757 O O . ASP A 1 93 ? -13.024 -8.061 2.517 1.00 78.25 93 ASP A O 1
ATOM 761 N N . ALA A 1 94 ? -15.237 -7.924 2.943 1.00 83.94 94 ALA A N 1
ATOM 762 C CA . ALA A 1 94 ? -15.137 -6.999 4.067 1.00 83.94 94 ALA A CA 1
ATOM 763 C C . ALA A 1 94 ? -14.464 -7.634 5.297 1.00 83.94 94 ALA A C 1
ATOM 765 O O . ALA A 1 94 ? -13.539 -7.038 5.859 1.00 83.94 94 ALA A O 1
ATOM 766 N N . ASP A 1 95 ? -14.842 -8.863 5.665 1.00 86.12 95 ASP A N 1
ATOM 767 C CA . ASP A 1 95 ? -14.227 -9.599 6.781 1.00 86.12 95 ASP A CA 1
ATOM 768 C C . ASP A 1 95 ? -12.739 -9.870 6.543 1.00 86.12 95 ASP A C 1
ATOM 770 O O . ASP A 1 95 ? -11.895 -9.643 7.420 1.00 86.12 95 ASP A O 1
ATOM 774 N N . LEU A 1 96 ? -12.394 -10.322 5.333 1.00 87.00 96 LEU A N 1
ATOM 775 C CA . LEU A 1 96 ? -11.008 -10.602 4.965 1.00 87.00 96 LEU A CA 1
ATOM 776 C C . LEU A 1 96 ? -10.162 -9.322 4.961 1.00 87.00 96 LEU A C 1
ATOM 778 O O . LEU A 1 96 ? -9.030 -9.311 5.455 1.00 87.00 96 LEU A O 1
ATOM 782 N N . LEU A 1 97 ? -10.722 -8.217 4.464 1.00 88.19 97 LEU A N 1
ATOM 783 C CA . LEU A 1 97 ? -10.064 -6.918 4.512 1.00 88.19 97 LEU A CA 1
ATOM 784 C C . LEU A 1 97 ? -9.838 -6.463 5.956 1.00 88.19 97 LEU A C 1
ATOM 786 O O . LEU A 1 97 ? -8.724 -6.072 6.311 1.00 88.19 97 LEU A O 1
ATOM 790 N N . ALA A 1 98 ? -10.860 -6.556 6.809 1.00 90.31 98 ALA A N 1
ATOM 791 C CA . ALA A 1 98 ? -10.753 -6.208 8.221 1.00 90.31 98 ALA A CA 1
ATOM 792 C C . ALA A 1 98 ? -9.667 -7.043 8.919 1.00 90.31 98 ALA A C 1
ATOM 794 O O . ALA A 1 98 ? -8.839 -6.489 9.650 1.00 90.31 98 ALA A O 1
ATOM 795 N N . TYR A 1 99 ? -9.605 -8.350 8.645 1.00 90.62 99 TYR A N 1
ATOM 796 C CA . TYR A 1 99 ? -8.565 -9.241 9.160 1.00 90.62 99 TYR A CA 1
ATOM 797 C C . TYR A 1 99 ? -7.152 -8.756 8.800 1.00 90.62 99 TYR A C 1
ATOM 799 O O . TYR A 1 99 ? -6.289 -8.672 9.677 1.00 90.62 99 TYR A O 1
ATOM 807 N N . HIS A 1 100 ? -6.917 -8.367 7.544 1.00 89.50 100 HIS A N 1
ATOM 808 C CA . HIS A 1 100 ? -5.610 -7.876 7.100 1.00 89.50 100 HIS A CA 1
ATOM 809 C C . HIS A 1 100 ? -5.268 -6.471 7.616 1.00 89.50 100 HIS A C 1
ATOM 811 O O . HIS A 1 100 ? -4.094 -6.182 7.863 1.00 89.50 100 HIS A O 1
ATOM 817 N N . LEU A 1 101 ? -6.259 -5.596 7.810 1.00 91.19 101 LEU A N 1
ATOM 818 C CA . LEU A 1 101 ? -6.036 -4.222 8.271 1.00 91.19 101 LEU A CA 1
ATOM 819 C C . LEU A 1 101 ? -5.834 -4.111 9.788 1.00 91.19 101 LEU A C 1
ATOM 821 O O . LEU A 1 101 ? -5.067 -3.251 10.225 1.00 91.19 101 LEU A O 1
ATOM 825 N N . ARG A 1 102 ? -6.452 -4.981 10.602 1.00 92.88 102 ARG A N 1
ATOM 826 C CA . ARG A 1 102 ? -6.340 -4.946 12.078 1.00 92.88 102 ARG A CA 1
ATOM 827 C C . ARG A 1 102 ? -4.885 -4.891 12.580 1.00 92.88 102 ARG A C 1
ATOM 829 O O . ARG A 1 102 ? -4.581 -4.015 13.393 1.00 92.88 102 ARG A O 1
ATOM 836 N N . PRO A 1 103 ? -3.946 -5.733 12.101 1.00 91.81 103 PRO A N 1
ATOM 837 C CA . PRO A 1 103 ? -2.542 -5.647 12.509 1.00 91.81 103 PRO A CA 1
ATOM 838 C C . PRO A 1 103 ? -1.861 -4.323 12.130 1.00 91.81 103 PRO A C 1
ATOM 840 O O . PRO A 1 103 ? -0.923 -3.898 12.807 1.00 91.81 103 PRO A O 1
ATOM 843 N N . MET A 1 104 ? -2.322 -3.658 11.067 1.00 91.31 104 MET A N 1
ATOM 844 C CA . MET A 1 104 ? -1.709 -2.438 10.528 1.00 91.31 104 MET A CA 1
ATOM 845 C C . MET A 1 104 ? -2.032 -1.183 11.342 1.00 91.31 104 MET A C 1
ATOM 847 O O . MET A 1 104 ? -1.268 -0.215 11.294 1.00 91.31 104 MET A O 1
ATOM 851 N N . LEU A 1 105 ? -3.108 -1.217 12.136 1.00 92.56 105 LEU A N 1
ATOM 852 C CA . LEU A 1 105 ? -3.506 -0.130 13.037 1.00 92.56 105 LEU A CA 1
ATOM 853 C C . LEU A 1 105 ? -2.397 0.237 14.033 1.00 92.56 105 LEU A C 1
ATOM 855 O O . LEU A 1 105 ? -2.260 1.397 14.415 1.00 92.56 105 LEU A O 1
ATOM 859 N N . ARG A 1 106 ? -1.549 -0.733 14.401 1.00 88.94 106 ARG A N 1
ATOM 860 C CA . ARG A 1 106 ? -0.441 -0.548 15.354 1.00 88.94 106 ARG A CA 1
ATOM 861 C C . ARG A 1 106 ? 0.594 0.486 14.933 1.00 88.94 106 ARG A C 1
ATOM 863 O O . ARG A 1 106 ? 1.352 0.932 15.783 1.00 88.94 106 ARG A O 1
ATOM 870 N N . GLY A 1 107 ? 0.660 0.855 13.658 1.00 85.69 107 GLY A N 1
ATOM 871 C CA . GLY A 1 107 ? 1.520 1.957 13.241 1.00 85.69 107 GLY A CA 1
ATOM 872 C C . GLY A 1 107 ? 0.755 3.074 12.557 1.00 85.69 107 GLY A C 1
ATOM 873 O O . GLY A 1 107 ? 1.214 3.588 11.536 1.00 85.69 107 GLY A O 1
ATOM 874 N N . ALA A 1 108 ? -0.403 3.419 13.119 1.00 93.38 108 ALA A N 1
ATOM 875 C CA . ALA A 1 108 ? -0.932 4.771 13.043 1.00 93.38 108 ALA A CA 1
ATOM 876 C C . ALA A 1 108 ? 0.070 5.762 13.663 1.00 93.38 108 ALA A C 1
ATOM 878 O O . ALA A 1 108 ? 0.737 5.458 14.652 1.00 93.38 108 ALA A O 1
ATOM 879 N N . LYS A 1 109 ? 0.178 6.953 13.079 1.00 93.31 109 LYS A N 1
ATOM 880 C CA . LYS A 1 109 ? 1.126 7.998 13.490 1.00 93.31 109 LYS A CA 1
ATOM 881 C C . LYS A 1 109 ? 0.689 8.756 14.747 1.00 93.31 109 LYS A C 1
ATOM 883 O O . LYS A 1 109 ? 1.526 9.335 15.429 1.00 93.31 109 LYS A O 1
ATOM 888 N N . ASP A 1 110 ? -0.616 8.801 15.016 1.00 94.50 110 ASP A N 1
ATOM 889 C CA . ASP A 1 110 ? -1.216 9.517 16.137 1.00 94.50 110 ASP A CA 1
ATOM 890 C C . ASP A 1 110 ? -2.576 8.903 16.528 1.00 94.50 110 ASP A C 1
ATOM 892 O O . ASP A 1 110 ? -3.143 8.062 15.823 1.00 94.50 110 ASP A O 1
ATOM 896 N N . ALA A 1 111 ? -3.113 9.328 17.675 1.00 95.62 111 ALA A N 1
ATOM 897 C CA . ALA A 1 111 ? -4.384 8.827 18.198 1.00 95.62 111 ALA A CA 1
ATOM 898 C C . ALA A 1 111 ? -5.597 9.198 17.325 1.00 95.62 111 ALA A C 1
ATOM 900 O O . ALA A 1 111 ? -6.646 8.560 17.420 1.00 95.62 111 ALA A O 1
ATOM 901 N N . LYS A 1 112 ? -5.499 10.238 16.489 1.00 95.31 112 LYS A N 1
ATOM 902 C CA . LYS A 1 112 ? -6.573 10.605 15.562 1.00 95.31 112 LYS A CA 1
ATOM 903 C C . LYS A 1 112 ? -6.610 9.620 14.393 1.00 95.31 112 LYS A C 1
ATOM 905 O O . LYS A 1 112 ? -7.667 9.049 14.151 1.00 95.31 112 LYS A O 1
ATOM 910 N N . GLU A 1 113 ? -5.472 9.365 13.748 1.00 95.38 113 GLU A N 1
ATOM 911 C CA . GLU A 1 113 ? -5.350 8.383 12.664 1.00 95.38 113 GLU A CA 1
ATOM 912 C C . GLU A 1 113 ? -5.738 6.984 13.149 1.00 95.38 113 GLU A C 1
ATOM 914 O O . GLU A 1 113 ? -6.453 6.282 12.441 1.00 95.38 113 GLU A O 1
ATOM 919 N N . LEU A 1 114 ? -5.349 6.601 14.372 1.00 96.06 114 LEU A N 1
ATOM 920 C CA . LEU A 1 114 ? -5.765 5.325 14.954 1.00 96.06 114 LEU A CA 1
ATOM 921 C C . LEU A 1 114 ? -7.290 5.230 15.084 1.00 96.06 114 LEU A C 1
ATOM 923 O O . LEU A 1 114 ? -7.867 4.234 14.667 1.00 96.06 114 LEU A O 1
ATOM 927 N N . ARG A 1 115 ? -7.954 6.257 15.631 1.00 96.12 115 ARG A N 1
ATOM 928 C CA . ARG A 1 115 ? -9.419 6.256 15.786 1.00 96.12 115 ARG A CA 1
ATOM 929 C C . ARG A 1 115 ? -10.145 6.181 14.446 1.00 96.12 115 ARG A C 1
ATOM 931 O O . ARG A 1 115 ? -11.072 5.390 14.315 1.00 96.12 115 ARG A O 1
ATOM 938 N N . GLU A 1 116 ? -9.724 6.978 13.466 1.00 94.44 116 GLU A N 1
ATOM 939 C CA . GLU A 1 116 ? -10.317 6.979 12.121 1.00 94.44 116 GLU A CA 1
ATOM 940 C C . GLU A 1 116 ? -10.127 5.622 11.429 1.00 94.44 116 GLU A C 1
ATOM 942 O O . GLU A 1 116 ? -11.062 5.084 10.837 1.00 94.44 116 GLU A O 1
ATOM 947 N N . ALA A 1 117 ? -8.938 5.032 11.559 1.00 94.56 117 ALA A N 1
ATOM 948 C CA . ALA A 1 117 ? -8.628 3.727 10.999 1.00 94.56 117 ALA A CA 1
ATOM 949 C C . ALA A 1 117 ? -9.399 2.587 11.666 1.00 94.56 117 ALA A C 1
ATOM 951 O O . ALA A 1 117 ? -9.930 1.724 10.969 1.00 94.56 117 ALA A O 1
ATOM 952 N N . THR A 1 118 ? -9.507 2.599 12.994 1.00 95.38 118 THR A N 1
ATOM 953 C CA . THR A 1 118 ? -10.320 1.632 13.738 1.00 95.38 118 THR A CA 1
ATOM 954 C C . THR A 1 118 ? -11.786 1.725 13.328 1.00 95.38 118 THR A C 1
ATOM 956 O O . THR A 1 118 ? -12.377 0.702 13.009 1.00 95.38 118 THR A O 1
ATOM 959 N N . ALA A 1 119 ? -12.349 2.935 13.235 1.00 94.12 119 ALA A N 1
ATOM 960 C CA . ALA A 1 119 ? -13.739 3.125 12.822 1.00 94.12 119 ALA A CA 1
ATOM 961 C C . ALA A 1 119 ? -14.019 2.557 11.420 1.00 94.12 119 ALA A C 1
ATOM 963 O O . ALA A 1 119 ? -15.059 1.941 11.200 1.00 94.12 119 ALA A O 1
ATOM 964 N N . PHE A 1 120 ? -13.082 2.720 10.482 1.00 92.56 120 PHE A N 1
ATOM 965 C CA . PHE A 1 120 ? -13.187 2.106 9.159 1.00 92.56 120 PHE A CA 1
ATOM 966 C C . PHE A 1 120 ? -13.176 0.573 9.228 1.00 92.56 120 PHE A C 1
ATOM 968 O O . PHE A 1 120 ? -14.025 -0.075 8.624 1.00 92.56 120 PHE A O 1
ATOM 975 N N . VAL A 1 121 ? -12.236 -0.010 9.978 1.00 92.19 121 VAL A N 1
ATOM 976 C CA . VAL A 1 121 ? -12.118 -1.470 10.131 1.00 92.19 121 VAL A CA 1
ATOM 977 C C . VAL A 1 121 ? -13.343 -2.074 10.821 1.00 92.19 121 VAL A C 1
ATOM 979 O O . VAL A 1 121 ? -13.804 -3.138 10.415 1.00 92.19 121 VAL A O 1
ATOM 982 N N . ASP A 1 122 ? -13.893 -1.402 11.830 1.00 91.62 122 ASP A N 1
ATOM 983 C CA . ASP A 1 122 ? -15.093 -1.863 12.530 1.00 91.62 122 ASP A CA 1
ATOM 984 C C . ASP A 1 122 ? -16.341 -1.767 11.640 1.00 91.62 122 ASP A C 1
ATOM 986 O O . ASP A 1 122 ? -17.185 -2.658 11.678 1.00 91.62 122 ASP A O 1
ATOM 990 N N . ALA A 1 123 ? -16.436 -0.745 10.781 1.00 89.62 123 ALA A N 1
ATOM 991 C CA . ALA A 1 123 ? -17.516 -0.636 9.801 1.00 89.62 123 ALA A CA 1
ATOM 992 C C . ALA A 1 123 ? -17.474 -1.755 8.744 1.00 89.62 123 ALA A C 1
ATOM 994 O O . ALA A 1 123 ? -18.528 -2.226 8.317 1.00 89.62 123 ALA A O 1
ATOM 995 N N . LEU A 1 124 ? -16.276 -2.204 8.347 1.00 86.12 124 LEU A N 1
ATOM 996 C CA . LEU A 1 124 ? -16.121 -3.355 7.450 1.00 86.12 124 LEU A CA 1
ATOM 997 C C . LEU A 1 124 ? -16.656 -4.642 8.087 1.00 86.12 124 LEU A C 1
ATOM 999 O O . LEU A 1 124 ? -17.403 -5.360 7.442 1.00 86.12 124 LEU A O 1
ATOM 1003 N N . ALA A 1 125 ? -16.331 -4.898 9.356 1.00 77.12 125 ALA A N 1
ATOM 1004 C CA . ALA A 1 125 ? -16.771 -6.103 10.069 1.00 77.12 125 ALA A CA 1
ATOM 1005 C C . ALA A 1 125 ? -18.277 -6.119 10.417 1.00 77.12 125 ALA A C 1
ATOM 1007 O O . ALA A 1 125 ? -18.785 -7.119 10.918 1.00 77.12 125 ALA A O 1
ATOM 1008 N N . ALA A 1 126 ? -18.977 -5.001 10.216 1.00 79.06 126 ALA A N 1
ATOM 1009 C CA . ALA A 1 126 ? -20.417 -4.873 10.437 1.00 79.06 126 ALA A CA 1
ATOM 1010 C C . ALA A 1 126 ? -21.247 -4.948 9.138 1.00 79.06 126 ALA A C 1
ATOM 1012 O O . ALA A 1 126 ? -22.469 -4.801 9.207 1.00 79.06 126 ALA A O 1
ATOM 1013 N N . SER A 1 127 ? -20.592 -5.102 7.977 1.00 66.06 127 SER A N 1
ATOM 1014 C CA . SER A 1 127 ? -21.203 -5.128 6.635 1.00 66.06 127 SER A CA 1
ATOM 1015 C C . SER A 1 127 ? -21.481 -6.553 6.160 1.00 66.06 127 SER A C 1
ATOM 1017 O O . SER A 1 127 ? -22.539 -6.752 5.525 1.00 66.06 127 SER A O 1
#

Sequence (127 aa):
MDEIMRGHAAELREMSSARAADWLLQRYPRGGEAIILLEHISLRKGDYRRLAEQYLAGPSHAHDRAYRLFRDRLGLTRLIRILGETQGRDSRDADLLAYHLRPMLRGAKDAKELREATAFVDALAAS

Foldseek 3Di:
DDPVLVVLLVVLQPDALVVSLVVCCVVPVQCVCVLVSLVSHDHDLVSLLVNLLRNLLDAQDLDLSNVVSSCVSHNLVSNLVSNVVRYDQDLVSLLSNLVSQVVVLVPDPDPVSSVVSVVSSVVSNVD

Radius of gyration: 15.02 Å; chains: 1; bounding box: 38×26×37 Å

pLDDT: mean 90.22, std 8.68, range [59.53, 98.31]